Protein AF-A0A955P337-F1 (afdb_monomer_lite)

Foldseek 3Di:
DPPLVVCLVVCLLVQVVDPDHDLSSLVSVLVLLLCLVLCADCSVVDDRDDDDPVSCVSNVHDPVNSVVVSVVCNVCRVVRNVVVVVVD

Sequence (88 aa):
LPDLVIESVELHHEAFNLEAPLQHVTLTGIADALTYEAKIGDGGNGHPRRIDAQDLARGNIDQKTKDQAVADMVKNQDRFSALLNAAG

Radius of gyration: 13.38 Å; chains: 1; bounding box: 28×31×30 Å

Structure (mmCIF, N/CA/C/O backbone):
data_AF-A0A955P337-F1
#
_entry.id   AF-A0A955P337-F1
#
loop_
_atom_site.group_PDB
_atom_site.id
_atom_site.type_symbol
_atom_site.label_atom_id
_atom_site.label_alt_id
_atom_site.label_comp_id
_atom_site.label_asym_id
_atom_site.label_entity_id
_atom_site.label_seq_id
_atom_site.pdbx_PDB_ins_code
_atom_site.Cartn_x
_atom_site.Cartn_y
_atom_site.Cartn_z
_atom_site.occupancy
_atom_site.B_iso_or_equiv
_atom_site.auth_seq_id
_atom_site.auth_comp_id
_atom_site.auth_asym_id
_atom_site.auth_atom_id
_atom_site.pdbx_PDB_model_num
ATOM 1 N N . LEU A 1 1 ? -9.208 -17.752 -10.444 1.00 77.38 1 LEU A N 1
ATOM 2 C CA . LEU A 1 1 ? -9.068 -16.287 -10.267 1.00 77.38 1 LEU A CA 1
ATOM 3 C C . LEU A 1 1 ? -8.642 -15.695 -11.605 1.00 77.38 1 LEU A C 1
ATOM 5 O O . LEU A 1 1 ? -8.063 -16.451 -12.375 1.00 77.38 1 LEU A O 1
ATOM 9 N N . PRO A 1 2 ? -8.952 -14.426 -11.918 1.00 93.69 2 PRO A N 1
ATOM 10 C CA . PRO A 1 2 ? -8.392 -13.765 -13.098 1.00 93.69 2 PRO A CA 1
ATOM 11 C C . PRO A 1 2 ? -6.857 -13.766 -13.050 1.00 93.69 2 PRO A C 1
ATOM 13 O O . PRO A 1 2 ? -6.304 -13.594 -11.963 1.00 93.69 2 PRO A O 1
ATOM 16 N N . ASP A 1 3 ? -6.187 -13.900 -14.196 1.00 92.31 3 ASP A N 1
ATOM 17 C CA . ASP A 1 3 ? -4.718 -14.020 -14.275 1.00 92.31 3 ASP A CA 1
ATOM 18 C C . ASP A 1 3 ? -3.994 -12.856 -13.585 1.00 92.31 3 ASP A C 1
ATOM 20 O O . ASP A 1 3 ? -3.060 -13.069 -12.821 1.00 92.31 3 ASP A O 1
ATOM 24 N N . LEU A 1 4 ? -4.504 -11.631 -13.745 1.00 92.44 4 LEU A N 1
ATOM 25 C CA . LEU A 1 4 ? -3.952 -10.434 -13.100 1.00 92.44 4 LEU A CA 1
ATOM 26 C C . LEU A 1 4 ? -3.993 -10.502 -11.563 1.00 92.44 4 LEU A C 1
ATOM 28 O O . LEU A 1 4 ? -3.121 -9.961 -10.890 1.00 92.44 4 LEU A O 1
ATOM 32 N N . VAL A 1 5 ? -4.998 -11.172 -10.991 1.00 92.62 5 VAL A N 1
ATOM 33 C CA . VAL A 1 5 ? -5.093 -11.357 -9.534 1.00 92.62 5 VAL A CA 1
ATOM 34 C C . VAL A 1 5 ? -4.076 -12.391 -9.061 1.00 92.62 5 VAL A C 1
ATOM 36 O O . VAL A 1 5 ? -3.470 -12.199 -8.012 1.00 92.62 5 VAL A O 1
ATOM 39 N N . ILE A 1 6 ? -3.881 -13.466 -9.830 1.00 94.75 6 ILE A N 1
ATOM 40 C CA . ILE A 1 6 ? -2.876 -14.495 -9.531 1.00 94.75 6 ILE A CA 1
ATOM 41 C C . ILE A 1 6 ? -1.480 -13.864 -9.558 1.00 94.75 6 ILE A C 1
ATOM 43 O O . ILE A 1 6 ? -0.751 -13.966 -8.578 1.00 94.75 6 ILE A O 1
ATOM 47 N N . GLU A 1 7 ? -1.168 -13.110 -10.613 1.00 93.75 7 GLU A N 1
ATOM 48 C CA . GLU A 1 7 ? 0.109 -12.408 -10.769 1.00 93.75 7 GLU A CA 1
ATOM 49 C C . GLU A 1 7 ? 0.378 -11.414 -9.624 1.00 93.75 7 GLU A C 1
ATOM 51 O O . GLU A 1 7 ? 1.476 -11.396 -9.068 1.00 93.75 7 GLU A O 1
ATOM 56 N N . SER A 1 8 ? -0.623 -10.626 -9.204 1.00 94.12 8 SER A N 1
ATOM 57 C CA . SER A 1 8 ? -0.494 -9.759 -8.021 1.00 94.12 8 SER A CA 1
ATOM 58 C C . SER A 1 8 ? -0.126 -10.546 -6.766 1.00 94.12 8 SER A C 1
ATOM 60 O O . SER A 1 8 ? 0.778 -10.150 -6.033 1.00 94.12 8 SER A O 1
ATOM 62 N N . VAL A 1 9 ? -0.828 -11.649 -6.498 1.00 91.19 9 VAL A N 1
ATOM 63 C CA . VAL A 1 9 ? -0.598 -12.457 -5.293 1.00 91.19 9 VAL A CA 1
ATOM 64 C C . VAL A 1 9 ? 0.798 -13.074 -5.312 1.00 91.19 9 VAL A C 1
ATOM 66 O O . VAL A 1 9 ? 1.474 -13.057 -4.288 1.00 91.19 9 VAL A O 1
ATOM 69 N N . GLU A 1 10 ? 1.258 -13.555 -6.462 1.00 92.50 10 GLU A N 1
ATOM 70 C CA . GLU A 1 10 ? 2.569 -14.195 -6.592 1.00 92.50 10 GLU A CA 1
ATOM 71 C C . GLU A 1 10 ? 3.732 -13.198 -6.494 1.00 92.50 10 GLU A C 1
ATOM 73 O O . GLU A 1 10 ? 4.757 -13.518 -5.896 1.00 92.50 10 GLU A O 1
ATOM 78 N N . LEU A 1 11 ? 3.576 -11.984 -7.036 1.00 93.81 11 LEU A N 1
ATOM 79 C CA . LEU A 1 11 ? 4.699 -11.060 -7.228 1.00 93.81 11 LEU A CA 1
ATOM 80 C C . LEU A 1 11 ? 4.744 -9.874 -6.257 1.00 93.81 11 LEU A C 1
ATOM 82 O O . LEU A 1 11 ? 5.752 -9.167 -6.226 1.00 93.81 11 LEU A O 1
ATOM 86 N N . HIS A 1 12 ? 3.700 -9.598 -5.466 1.00 92.00 12 HIS A N 1
ATOM 87 C CA . HIS A 1 12 ? 3.644 -8.355 -4.674 1.00 92.00 12 HIS A CA 1
ATOM 88 C C . HIS A 1 12 ? 4.781 -8.191 -3.650 1.00 92.00 12 HIS A C 1
ATOM 90 O O . HIS A 1 12 ? 5.210 -7.063 -3.411 1.00 92.00 12 HIS A O 1
ATOM 96 N N . HIS A 1 13 ? 5.337 -9.276 -3.102 1.00 89.19 13 HIS A N 1
ATOM 97 C CA . HIS A 1 13 ? 6.520 -9.200 -2.232 1.00 89.19 13 HIS A CA 1
ATOM 98 C C . HIS A 1 13 ? 7.791 -8.752 -2.981 1.00 89.19 13 HIS A C 1
ATOM 100 O O . HIS A 1 13 ? 8.709 -8.191 -2.381 1.00 89.19 13 HIS A O 1
ATOM 106 N N . GLU A 1 14 ? 7.845 -8.967 -4.296 1.00 90.56 14 GLU A N 1
ATOM 107 C CA . GLU A 1 14 ? 8.949 -8.571 -5.174 1.00 90.56 14 GLU A CA 1
ATOM 108 C C . GLU A 1 14 ? 8.673 -7.262 -5.921 1.00 90.56 14 GLU A C 1
ATOM 110 O O . GLU A 1 14 ? 9.522 -6.803 -6.685 1.00 90.56 14 GLU A O 1
ATOM 115 N N . ALA A 1 15 ? 7.528 -6.616 -5.672 1.00 89.38 15 ALA A N 1
ATOM 116 C CA . ALA A 1 15 ? 7.036 -5.439 -6.391 1.00 89.38 15 ALA A CA 1
ATOM 117 C C . ALA A 1 15 ? 8.079 -4.327 -6.610 1.00 89.38 15 ALA A C 1
ATOM 119 O O . ALA A 1 15 ? 8.053 -3.623 -7.621 1.00 89.38 15 ALA A O 1
ATOM 120 N N . PHE A 1 16 ? 8.998 -4.159 -5.658 1.00 88.50 16 PHE A N 1
ATOM 121 C CA . PHE A 1 16 ? 10.017 -3.108 -5.669 1.00 88.50 16 PHE A CA 1
ATOM 122 C C . PHE A 1 16 ? 11.354 -3.543 -6.295 1.00 88.50 16 PHE A C 1
ATOM 124 O O . PHE A 1 16 ? 12.228 -2.704 -6.517 1.00 88.50 16 PHE A O 1
ATOM 131 N N . ASN A 1 17 ? 11.500 -4.823 -6.635 1.00 88.81 17 ASN A N 1
ATOM 132 C CA . ASN A 1 17 ? 12.692 -5.399 -7.260 1.00 88.81 17 ASN A CA 1
ATOM 133 C C . ASN A 1 17 ? 12.486 -5.736 -8.747 1.00 88.81 17 ASN A C 1
ATOM 135 O O . ASN A 1 17 ? 13.457 -6.054 -9.428 1.00 88.81 17 ASN A O 1
ATOM 139 N N . LEU A 1 18 ? 11.252 -5.651 -9.255 1.00 86.38 18 LEU A N 1
ATOM 140 C CA . LEU A 1 18 ? 10.946 -5.913 -10.662 1.00 86.38 18 LEU A CA 1
ATOM 141 C C . LEU A 1 18 ? 11.641 -4.905 -11.590 1.00 86.38 18 LEU A C 1
ATOM 143 O O . LEU A 1 18 ? 11.577 -3.694 -11.367 1.00 86.38 18 LEU A O 1
ATOM 147 N N . GLU A 1 19 ? 12.247 -5.412 -12.667 1.00 84.62 19 GLU A N 1
ATOM 148 C CA . GLU A 1 19 ? 12.875 -4.589 -13.713 1.00 84.62 19 GLU A CA 1
ATOM 149 C C . GLU A 1 19 ? 11.848 -3.715 -14.448 1.00 84.62 19 GLU A C 1
ATOM 151 O O . GLU A 1 19 ? 12.113 -2.552 -14.752 1.00 84.62 19 GLU A O 1
ATOM 156 N N . ALA A 1 20 ? 10.657 -4.268 -14.696 1.00 85.19 20 ALA A N 1
ATOM 157 C CA . ALA A 1 20 ? 9.510 -3.573 -15.267 1.00 85.19 20 ALA A CA 1
ATOM 158 C C . ALA A 1 20 ? 8.368 -3.552 -14.234 1.00 85.19 20 ALA A C 1
ATOM 160 O O . ALA A 1 20 ? 7.707 -4.575 -14.040 1.00 85.19 20 ALA A O 1
ATOM 161 N N . PRO A 1 21 ? 8.129 -2.419 -13.545 1.00 83.31 21 PRO A N 1
ATOM 162 C CA . PRO A 1 21 ? 7.083 -2.331 -12.536 1.00 83.31 21 PRO A CA 1
ATOM 163 C C . PRO A 1 21 ? 5.699 -2.538 -13.153 1.00 83.31 21 PRO A C 1
ATOM 165 O O . PRO A 1 21 ? 5.264 -1.779 -14.021 1.00 83.31 21 PRO A O 1
ATOM 168 N N . LEU A 1 22 ? 4.990 -3.552 -12.669 1.00 91.50 22 LEU A N 1
ATOM 169 C CA . LEU A 1 22 ? 3.582 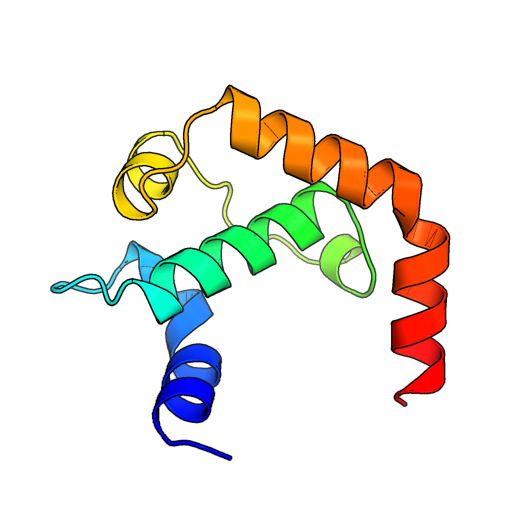-3.764 -12.972 1.00 91.50 22 LEU A CA 1
ATOM 170 C C . LEU A 1 22 ? 2.740 -2.995 -11.956 1.00 91.50 22 LEU A C 1
ATOM 172 O O . LEU A 1 22 ? 2.840 -3.243 -10.756 1.00 91.50 22 LEU A O 1
ATOM 176 N N . GLN A 1 23 ? 1.904 -2.065 -12.421 1.00 91.19 23 GLN A N 1
ATOM 177 C CA . GLN A 1 23 ? 1.196 -1.139 -11.530 1.00 91.19 23 GLN A CA 1
ATOM 178 C C . GLN A 1 23 ? 0.327 -1.861 -10.488 1.00 91.19 23 GLN A C 1
ATOM 180 O O . GLN A 1 23 ? 0.328 -1.474 -9.321 1.00 91.19 23 GLN A O 1
ATOM 185 N N . HIS A 1 24 ? -0.386 -2.925 -10.870 1.00 91.88 24 HIS A N 1
ATOM 186 C CA . HIS A 1 24 ? -1.200 -3.722 -9.943 1.00 91.88 24 HIS A CA 1
ATOM 187 C C . HIS A 1 24 ? -0.350 -4.429 -8.883 1.00 91.88 24 HIS A C 1
ATOM 189 O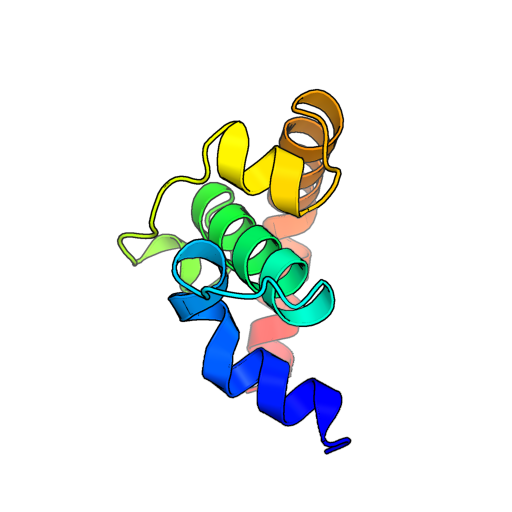 O . HIS A 1 24 ? -0.730 -4.436 -7.712 1.00 91.88 24 HIS A O 1
ATOM 195 N N . VAL A 1 25 ? 0.821 -4.946 -9.259 1.00 94.44 25 VAL A N 1
ATOM 196 C CA . VAL A 1 25 ? 1.773 -5.577 -8.333 1.00 94.44 25 VAL A CA 1
ATOM 197 C C . VAL A 1 25 ? 2.370 -4.534 -7.384 1.00 94.44 25 VAL A C 1
ATOM 199 O O . VAL A 1 25 ? 2.388 -4.744 -6.173 1.00 94.44 25 VAL A O 1
ATOM 202 N N . THR A 1 26 ? 2.782 -3.373 -7.905 1.00 93.50 26 THR A N 1
ATOM 203 C CA . THR A 1 26 ? 3.311 -2.254 -7.111 1.00 93.50 26 THR A CA 1
ATOM 204 C C . THR A 1 26 ? 2.301 -1.748 -6.090 1.00 93.50 26 THR A C 1
ATOM 206 O O . THR A 1 26 ? 2.633 -1.628 -4.914 1.00 93.50 26 THR A O 1
ATOM 209 N N . LEU A 1 27 ? 1.059 -1.492 -6.503 1.00 93.38 27 LEU A N 1
ATOM 210 C CA . LEU A 1 27 ? 0.018 -1.030 -5.584 1.00 93.38 27 LEU A CA 1
ATOM 211 C C . LEU A 1 27 ? -0.312 -2.081 -4.518 1.00 93.38 27 LEU A C 1
ATOM 213 O O . LEU A 1 27 ? -0.529 -1.718 -3.364 1.00 93.38 27 LEU A O 1
ATOM 217 N N . THR A 1 28 ? -0.292 -3.369 -4.878 1.00 93.19 28 THR A N 1
ATOM 218 C CA . THR A 1 28 ? -0.507 -4.465 -3.921 1.00 93.19 28 THR A CA 1
ATOM 219 C C . THR A 1 28 ? 0.630 -4.536 -2.899 1.00 93.19 28 THR A C 1
ATOM 221 O O . THR A 1 28 ? 0.357 -4.587 -1.706 1.00 93.19 28 THR A O 1
ATOM 224 N N . GLY A 1 29 ? 1.894 -4.448 -3.331 1.00 92.19 29 GLY A N 1
ATOM 225 C CA . GLY A 1 29 ? 3.050 -4.443 -2.425 1.00 92.19 29 GLY A CA 1
ATOM 226 C C . GLY A 1 29 ? 3.092 -3.217 -1.505 1.00 92.19 29 GLY A C 1
ATOM 227 O O . GLY A 1 29 ? 3.458 -3.327 -0.336 1.00 92.19 29 GLY A O 1
ATOM 228 N N . ILE A 1 30 ? 2.662 -2.046 -1.995 1.00 92.62 30 ILE A N 1
ATOM 229 C CA . ILE A 1 30 ? 2.496 -0.853 -1.151 1.00 92.62 30 ILE A CA 1
ATOM 230 C C . ILE A 1 30 ? 1.395 -1.093 -0.113 1.00 92.62 30 ILE A C 1
ATOM 232 O O . ILE A 1 30 ? 1.620 -0.857 1.071 1.00 92.62 30 ILE A O 1
ATOM 236 N N . ALA A 1 31 ? 0.219 -1.571 -0.529 1.00 90.62 31 ALA A N 1
ATOM 237 C CA . ALA A 1 31 ? -0.899 -1.827 0.378 1.00 90.62 31 ALA A CA 1
ATOM 238 C C . ALA A 1 31 ? -0.545 -2.854 1.465 1.00 90.62 31 ALA A C 1
ATOM 240 O O . ALA A 1 31 ? -0.887 -2.651 2.631 1.00 90.62 31 ALA A O 1
ATOM 241 N N . ASP A 1 32 ? 0.177 -3.911 1.094 1.00 89.38 32 ASP A N 1
ATOM 242 C CA . ASP A 1 32 ? 0.696 -4.911 2.020 1.00 89.38 32 ASP A CA 1
ATOM 243 C C . ASP A 1 32 ? 1.593 -4.256 3.081 1.00 89.38 32 ASP A C 1
ATOM 245 O O . ASP A 1 32 ? 1.269 -4.261 4.271 1.00 89.38 32 ASP A O 1
ATOM 249 N N . ALA A 1 33 ? 2.635 -3.532 2.662 1.00 90.12 33 ALA A N 1
ATOM 250 C CA . ALA A 1 33 ? 3.544 -2.855 3.585 1.00 90.12 33 ALA A CA 1
ATOM 251 C C . ALA A 1 33 ? 2.844 -1.824 4.501 1.00 90.12 33 ALA A C 1
ATOM 253 O O . ALA A 1 33 ? 3.184 -1.726 5.684 1.00 90.12 33 ALA A O 1
ATOM 254 N N . LEU A 1 34 ? 1.838 -1.090 4.003 1.00 89.88 34 LEU A N 1
ATOM 255 C CA . LEU A 1 34 ? 1.036 -0.174 4.831 1.00 89.88 34 LEU A CA 1
ATOM 256 C C . LEU A 1 34 ? 0.173 -0.912 5.863 1.00 89.88 34 LEU A C 1
ATOM 258 O O . LEU A 1 34 ? -0.005 -0.416 6.975 1.00 89.88 34 LEU A O 1
ATOM 262 N N . THR A 1 35 ? -0.323 -2.104 5.531 1.00 88.00 35 THR A N 1
ATOM 263 C CA . THR A 1 35 ? -1.102 -2.949 6.450 1.00 88.00 35 THR A CA 1
ATOM 264 C C . THR A 1 35 ? -0.237 -3.410 7.626 1.00 88.00 35 THR A C 1
ATOM 266 O O . THR A 1 35 ? -0.691 -3.375 8.775 1.00 88.00 35 THR A O 1
ATOM 269 N N . TYR A 1 36 ? 1.034 -3.749 7.370 1.00 87.44 36 TYR A N 1
ATOM 270 C CA . TYR A 1 36 ? 2.000 -4.008 8.438 1.00 87.44 36 TYR A CA 1
ATOM 271 C C . TYR A 1 36 ? 2.316 -2.749 9.263 1.00 87.44 36 TYR A C 1
ATOM 273 O O . TYR A 1 36 ? 2.347 -2.813 10.493 1.00 87.44 36 TYR A O 1
ATOM 281 N N . GLU A 1 37 ? 2.525 -1.591 8.622 1.00 87.75 37 GLU A N 1
ATOM 282 C CA . GLU A 1 37 ? 2.761 -0.316 9.324 1.00 87.75 37 GLU A CA 1
ATOM 283 C C . GLU A 1 37 ? 1.594 0.035 10.267 1.00 87.75 37 GLU A C 1
ATOM 285 O O . GLU A 1 37 ? 1.816 0.450 11.407 1.00 87.75 37 GLU A O 1
ATOM 290 N N . ALA A 1 38 ? 0.359 -0.219 9.827 1.00 87.25 38 ALA A N 1
ATOM 291 C CA . ALA A 1 38 ? -0.867 -0.039 10.601 1.00 87.25 38 ALA A CA 1
ATOM 292 C C . ALA A 1 38 ? -1.164 -1.176 11.603 1.00 87.25 38 ALA A C 1
ATOM 294 O O . ALA A 1 38 ? -2.120 -1.068 12.370 1.00 87.25 38 ALA A O 1
ATOM 295 N N . LYS A 1 39 ? -0.360 -2.252 11.627 1.00 85.31 39 LYS A N 1
ATOM 296 C CA . LYS A 1 39 ? -0.517 -3.431 12.503 1.00 85.31 39 LYS A CA 1
ATOM 297 C C . LYS A 1 39 ? -1.888 -4.119 12.399 1.00 85.31 39 LYS A C 1
ATOM 299 O O . LYS A 1 39 ? -2.462 -4.535 13.407 1.00 85.31 39 LYS A O 1
ATOM 304 N N . ILE A 1 40 ? -2.433 -4.237 11.192 1.00 83.12 40 ILE A N 1
ATOM 305 C CA . ILE A 1 40 ? -3.697 -4.948 10.952 1.00 83.12 40 ILE A CA 1
ATOM 306 C C . ILE A 1 40 ? -3.425 -6.447 10.739 1.00 83.12 40 ILE A C 1
ATOM 308 O O . ILE A 1 40 ? -2.537 -6.810 9.969 1.00 83.12 40 ILE A O 1
ATOM 312 N N . GLY A 1 41 ? -4.216 -7.318 11.380 1.00 77.38 41 GLY A N 1
ATOM 313 C CA . GLY A 1 41 ? -4.093 -8.776 11.245 1.00 77.38 41 GLY A CA 1
ATOM 314 C C . GLY A 1 41 ? -2.705 -9.299 11.635 1.00 77.38 41 GLY A C 1
ATOM 315 O O . GLY A 1 41 ? -2.090 -8.804 12.582 1.00 77.38 41 GLY A O 1
ATOM 316 N N . ASP A 1 42 ? -2.180 -10.256 10.863 1.00 69.75 42 ASP A N 1
ATOM 317 C CA . ASP A 1 42 ? -0.816 -10.786 11.032 1.00 69.75 42 ASP A CA 1
ATOM 318 C C . ASP A 1 42 ? 0.285 -9.779 10.657 1.00 69.75 42 ASP A C 1
ATOM 320 O O . ASP A 1 42 ? 1.459 -9.983 10.981 1.00 69.75 42 ASP A O 1
ATOM 324 N N . GLY A 1 43 ? -0.091 -8.638 10.067 1.00 65.62 43 GLY A N 1
ATOM 325 C CA . GLY A 1 43 ? 0.804 -7.516 9.801 1.00 65.62 43 GLY A CA 1
ATOM 326 C C . GLY A 1 43 ? 1.462 -6.942 11.066 1.00 65.62 43 GLY A C 1
ATOM 327 O O . GLY A 1 43 ? 2.514 -6.313 11.001 1.00 65.62 43 GLY A O 1
ATOM 328 N N . GLY A 1 44 ? 0.894 -7.195 12.250 1.00 58.31 44 GLY A N 1
ATOM 329 C CA . GLY A 1 44 ? 1.501 -6.819 13.530 1.00 58.31 44 GLY A CA 1
ATOM 330 C C . GLY A 1 44 ? 2.681 -7.696 13.978 1.00 58.31 44 GLY A C 1
ATOM 331 O O . GLY A 1 44 ? 3.408 -7.291 14.885 1.00 58.31 44 GLY A O 1
ATOM 332 N N . ASN A 1 45 ? 2.879 -8.869 13.359 1.00 64.06 45 ASN A N 1
ATOM 333 C CA . ASN A 1 45 ? 3.811 -9.907 13.823 1.00 64.06 45 ASN A CA 1
ATOM 334 C C . ASN A 1 45 ? 5.046 -10.099 12.919 1.00 64.06 45 ASN A C 1
ATOM 336 O O . ASN A 1 45 ? 5.943 -10.864 13.271 1.00 64.06 45 ASN A O 1
ATOM 340 N N . GLY A 1 46 ? 5.103 -9.431 11.762 1.00 66.25 46 GLY A N 1
ATOM 341 C CA . GLY A 1 46 ? 6.202 -9.553 10.797 1.00 66.25 46 GLY A CA 1
ATOM 342 C C . GLY A 1 46 ? 7.242 -8.429 10.846 1.00 66.25 46 GLY A C 1
ATOM 343 O O . GLY A 1 46 ? 7.133 -7.454 11.591 1.00 66.25 46 GLY A O 1
ATOM 344 N N . HIS A 1 47 ? 8.259 -8.556 9.991 1.00 67.06 47 HIS A N 1
ATOM 345 C CA . HIS A 1 47 ? 9.258 -7.519 9.717 1.00 67.06 47 HIS A CA 1
ATOM 346 C C . HIS A 1 47 ? 9.122 -7.035 8.267 1.00 67.06 47 HIS A C 1
ATOM 348 O O . HIS A 1 47 ? 9.916 -7.439 7.415 1.00 67.06 47 HIS A O 1
ATOM 354 N N . PRO A 1 48 ? 8.109 -6.208 7.955 1.00 71.75 48 PRO A N 1
ATOM 355 C CA . PRO A 1 48 ? 7.927 -5.710 6.599 1.00 71.75 48 PRO A CA 1
ATOM 356 C C . PRO A 1 48 ? 9.109 -4.835 6.180 1.00 71.75 48 PRO A C 1
ATOM 358 O O . PRO A 1 48 ? 9.720 -4.121 6.989 1.00 71.75 48 PRO A O 1
ATOM 361 N N . ARG A 1 49 ? 9.377 -4.812 4.876 1.00 77.69 49 ARG A N 1
ATOM 362 C CA . ARG A 1 49 ? 10.167 -3.736 4.283 1.00 77.69 49 ARG A CA 1
ATOM 363 C C . ARG A 1 49 ? 9.432 -2.412 4.514 1.00 77.69 49 ARG A C 1
ATOM 365 O O . ARG A 1 49 ? 8.235 -2.305 4.271 1.00 77.69 49 ARG A O 1
ATOM 372 N N . ARG A 1 50 ? 10.163 -1.380 4.939 1.00 82.44 50 ARG A N 1
ATOM 373 C CA . ARG A 1 50 ? 9.640 -0.009 4.929 1.00 82.44 50 ARG A CA 1
ATOM 374 C C . ARG A 1 50 ? 9.620 0.514 3.499 1.00 82.44 50 ARG A C 1
ATOM 376 O O . ARG A 1 50 ? 10.637 0.438 2.816 1.00 82.44 50 ARG A O 1
ATOM 383 N N . ILE A 1 51 ? 8.482 1.057 3.091 1.00 88.00 51 ILE A N 1
ATOM 384 C CA . ILE A 1 51 ? 8.316 1.729 1.801 1.00 88.00 51 ILE A CA 1
ATOM 385 C C . ILE A 1 51 ? 8.869 3.149 1.892 1.00 88.00 51 ILE A C 1
ATOM 387 O O . ILE A 1 51 ? 8.562 3.882 2.837 1.00 88.00 51 ILE A O 1
ATOM 391 N N . ASP A 1 52 ? 9.704 3.516 0.924 1.00 90.19 52 ASP A N 1
ATOM 392 C CA . ASP A 1 52 ? 10.328 4.835 0.838 1.00 90.19 52 ASP A CA 1
ATOM 393 C C . ASP A 1 52 ? 9.689 5.719 -0.250 1.00 90.19 52 ASP A C 1
ATOM 395 O O . ASP A 1 52 ? 8.726 5.344 -0.919 1.00 90.19 52 ASP A O 1
ATOM 399 N N . ALA A 1 53 ? 10.217 6.933 -0.427 1.00 90.69 53 ALA A N 1
ATOM 400 C CA . ALA A 1 53 ? 9.694 7.878 -1.409 1.00 90.69 53 ALA A CA 1
ATOM 401 C C . ALA A 1 53 ? 9.809 7.381 -2.865 1.00 90.69 53 ALA A C 1
ATOM 403 O O . ALA A 1 53 ? 8.991 7.770 -3.698 1.00 90.69 53 ALA A O 1
ATOM 404 N N . GLN A 1 54 ? 10.798 6.540 -3.190 1.00 90.94 54 GLN A N 1
ATOM 405 C CA . GLN A 1 54 ? 10.936 5.972 -4.534 1.00 90.94 54 GLN A CA 1
ATOM 406 C C . GLN A 1 54 ? 9.864 4.913 -4.780 1.00 90.94 54 GLN A C 1
ATOM 408 O O . GLN A 1 54 ? 9.262 4.890 -5.853 1.00 90.94 54 GLN A O 1
ATOM 413 N N . ASP A 1 55 ? 9.585 4.083 -3.778 1.00 91.31 55 ASP A N 1
ATOM 414 C CA . ASP A 1 55 ? 8.521 3.084 -3.842 1.00 91.31 55 ASP A CA 1
ATOM 415 C C . ASP A 1 55 ? 7.146 3.749 -4.030 1.00 91.31 55 ASP A C 1
ATOM 417 O O . ASP A 1 55 ? 6.363 3.344 -4.893 1.00 91.31 55 ASP A O 1
ATOM 421 N N . LEU A 1 56 ? 6.879 4.835 -3.296 1.00 92.44 56 LEU A N 1
ATOM 422 C CA . LEU A 1 56 ? 5.655 5.627 -3.455 1.00 92.44 56 LEU A CA 1
ATOM 423 C C . LEU A 1 56 ? 5.558 6.275 -4.843 1.00 92.44 56 LEU A C 1
ATOM 425 O O . LEU A 1 56 ? 4.493 6.240 -5.465 1.00 92.44 56 LEU A O 1
ATOM 429 N N . ALA A 1 57 ? 6.669 6.796 -5.374 1.00 91.81 57 ALA A N 1
ATOM 430 C CA . ALA A 1 57 ? 6.708 7.371 -6.716 1.00 91.81 57 ALA A CA 1
ATOM 431 C C . ALA A 1 57 ? 6.379 6.335 -7.804 1.00 91.81 57 ALA A C 1
ATOM 433 O O . ALA A 1 57 ? 5.657 6.659 -8.747 1.00 91.81 57 ALA A O 1
ATOM 434 N N . ARG A 1 58 ? 6.826 5.077 -7.656 1.00 90.25 58 ARG A N 1
ATOM 435 C CA . ARG A 1 58 ? 6.454 3.975 -8.570 1.00 90.25 58 ARG A CA 1
ATOM 436 C C . ARG A 1 58 ? 4.952 3.691 -8.560 1.00 90.25 58 ARG A C 1
ATOM 438 O O . ARG A 1 58 ? 4.391 3.341 -9.593 1.00 90.25 58 ARG A O 1
ATOM 445 N N . GLY A 1 59 ? 4.306 3.862 -7.408 1.00 89.94 59 GLY A N 1
ATOM 446 C CA . GLY A 1 59 ? 2.853 3.762 -7.263 1.00 89.94 59 GLY A CA 1
ATOM 447 C C . GLY A 1 59 ? 2.084 5.022 -7.668 1.00 89.94 59 GLY A C 1
ATOM 448 O O . GLY A 1 59 ? 0.856 4.997 -7.646 1.00 89.94 59 GLY A O 1
ATOM 449 N N . ASN A 1 60 ? 2.770 6.116 -8.025 1.00 92.81 60 ASN A N 1
ATOM 450 C CA . ASN A 1 60 ? 2.180 7.449 -8.179 1.00 92.81 60 ASN A CA 1
ATOM 451 C C . ASN A 1 60 ? 1.383 7.893 -6.930 1.00 92.81 60 ASN A C 1
ATOM 453 O O . ASN A 1 60 ? 0.288 8.446 -7.029 1.00 92.81 60 ASN A O 1
ATOM 457 N N . ILE A 1 61 ? 1.929 7.605 -5.746 1.00 94.06 61 ILE A N 1
ATOM 458 C CA . ILE A 1 61 ? 1.352 7.945 -4.443 1.00 94.06 61 ILE A CA 1
ATOM 459 C 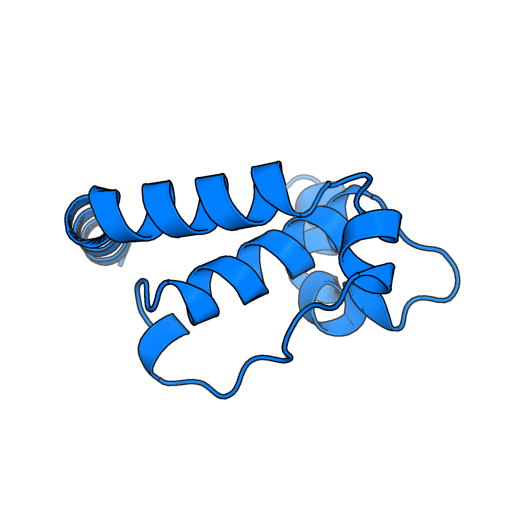C . ILE A 1 61 ? 2.206 9.046 -3.816 1.00 94.06 61 ILE A C 1
ATOM 461 O O . ILE A 1 61 ? 3.431 8.949 -3.781 1.00 94.06 61 ILE A O 1
ATOM 465 N N . ASP A 1 62 ? 1.569 10.096 -3.302 1.00 95.12 62 ASP A N 1
ATOM 466 C CA . ASP A 1 62 ? 2.263 11.109 -2.510 1.00 95.12 62 ASP A CA 1
ATOM 467 C C . ASP A 1 62 ? 2.295 10.742 -1.015 1.00 95.12 62 ASP A C 1
ATOM 469 O O . ASP A 1 62 ? 1.515 9.922 -0.518 1.00 95.12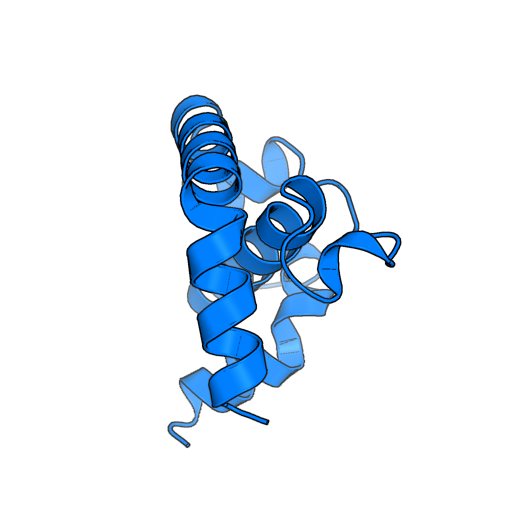 62 ASP A O 1
ATOM 473 N N . GLN A 1 63 ? 3.212 11.369 -0.273 1.00 94.12 63 GLN A N 1
ATOM 474 C CA . GLN A 1 63 ? 3.382 11.097 1.157 1.00 94.12 63 GLN A CA 1
ATOM 475 C C . GLN A 1 63 ? 2.094 11.359 1.952 1.00 94.12 63 GLN A C 1
ATOM 477 O O . GLN A 1 63 ? 1.757 10.596 2.851 1.00 94.12 63 GLN A O 1
ATOM 482 N N . LYS A 1 64 ? 1.337 12.403 1.592 1.00 96.19 64 LYS A N 1
ATOM 483 C CA . LYS A 1 64 ? 0.087 12.763 2.272 1.00 96.19 64 LYS A CA 1
ATOM 484 C C . LYS A 1 64 ? -0.964 11.661 2.136 1.00 96.19 64 LYS A C 1
ATOM 486 O O . LYS A 1 64 ? -1.647 11.339 3.104 1.00 96.19 64 LYS A O 1
ATOM 491 N N . THR A 1 65 ? -1.097 11.093 0.944 1.00 95.25 65 THR A N 1
ATOM 492 C CA . THR A 1 65 ? -2.022 9.999 0.640 1.00 95.25 65 THR A CA 1
ATOM 493 C C . THR 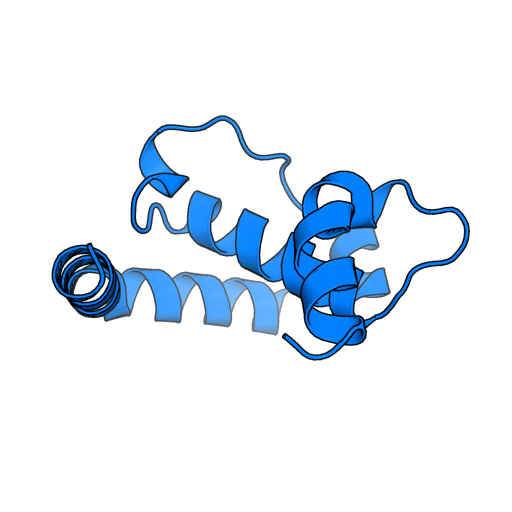A 1 65 ? -1.613 8.743 1.394 1.00 95.25 65 THR A C 1
ATOM 495 O O . THR A 1 65 ? -2.470 8.091 1.986 1.00 95.25 65 THR A O 1
ATOM 498 N N . LYS A 1 66 ? -0.309 8.443 1.444 1.00 94.38 66 LYS A N 1
ATOM 499 C CA . LYS A 1 66 ? 0.229 7.339 2.247 1.00 94.38 66 LYS A CA 1
ATOM 500 C C . LYS A 1 66 ? -0.114 7.502 3.732 1.00 94.38 66 LYS A C 1
ATOM 502 O O . LYS A 1 66 ? -0.675 6.588 4.330 1.00 94.38 66 LYS A O 1
ATOM 507 N N . ASP A 1 67 ? 0.166 8.667 4.309 1.00 93.88 67 ASP A N 1
ATOM 508 C CA . ASP A 1 67 ? -0.081 8.934 5.731 1.00 93.88 67 ASP A CA 1
ATOM 509 C C . ASP A 1 67 ? -1.578 8.866 6.071 1.00 93.88 67 ASP A C 1
ATOM 511 O O . ASP A 1 67 ? -1.965 8.281 7.084 1.00 93.88 67 ASP A O 1
ATOM 515 N N . GLN A 1 68 ? -2.433 9.407 5.197 1.00 95.75 68 GLN A N 1
ATOM 516 C CA . GLN A 1 68 ? -3.884 9.326 5.350 1.00 95.75 68 GLN A CA 1
ATOM 517 C C . GLN A 1 68 ? -4.380 7.875 5.277 1.00 95.75 68 GLN A C 1
ATOM 519 O O . GLN A 1 68 ? -5.202 7.477 6.100 1.00 95.75 68 GLN A O 1
ATOM 524 N N . ALA A 1 69 ? -3.852 7.069 4.350 1.00 92.56 69 ALA A N 1
ATOM 525 C CA . ALA A 1 69 ? -4.207 5.658 4.234 1.00 92.56 69 ALA A CA 1
ATOM 526 C C . ALA A 1 69 ? -3.852 4.874 5.506 1.00 92.56 69 ALA A C 1
ATOM 528 O O . ALA A 1 69 ? -4.686 4.122 6.006 1.00 92.56 69 ALA A O 1
ATOM 529 N N . VAL A 1 70 ? -2.663 5.096 6.080 1.00 91.75 70 VAL A N 1
ATOM 530 C CA . VAL A 1 70 ? -2.265 4.475 7.357 1.00 91.75 70 VAL A CA 1
ATOM 531 C C . VAL A 1 70 ? -3.182 4.925 8.495 1.00 91.75 70 VAL A C 1
ATOM 533 O O . VAL A 1 70 ? -3.648 4.096 9.276 1.00 91.75 70 VAL A O 1
ATOM 536 N N . ALA A 1 71 ? -3.491 6.221 8.588 1.00 93.38 71 ALA A N 1
ATOM 537 C CA . ALA A 1 71 ? -4.389 6.739 9.619 1.00 93.38 71 ALA A CA 1
ATOM 538 C C . ALA A 1 71 ? -5.799 6.128 9.519 1.00 93.38 71 ALA A C 1
ATOM 540 O O . ALA A 1 71 ? -6.381 5.736 10.533 1.00 93.38 71 ALA A O 1
ATOM 541 N N . ASP A 1 72 ? -6.332 5.999 8.303 1.00 93.69 72 ASP A N 1
ATOM 542 C CA . ASP A 1 72 ? -7.630 5.371 8.058 1.00 93.69 72 ASP A CA 1
ATOM 543 C C . ASP A 1 72 ? -7.604 3.868 8.353 1.00 93.69 72 ASP A C 1
ATOM 545 O O . ASP A 1 72 ? -8.564 3.340 8.920 1.00 93.69 72 ASP A O 1
ATOM 549 N N . MET A 1 73 ? -6.503 3.185 8.037 1.00 89.88 73 MET A N 1
ATOM 550 C CA . MET A 1 73 ? -6.275 1.785 8.393 1.00 89.88 73 MET A CA 1
ATOM 551 C C . MET A 1 73 ? -6.321 1.577 9.910 1.00 89.88 73 MET A C 1
ATOM 553 O O . MET A 1 73 ? -7.113 0.767 10.391 1.00 89.88 73 MET A O 1
ATOM 557 N N . VAL A 1 74 ? -5.558 2.368 10.670 1.00 89.81 74 VAL A N 1
ATOM 558 C CA . VAL A 1 74 ? -5.540 2.319 12.142 1.00 89.81 74 VAL A CA 1
ATOM 559 C C . VAL A 1 74 ? -6.920 2.631 12.723 1.00 89.81 74 VAL A C 1
ATOM 561 O O . VAL A 1 74 ? -7.412 1.907 13.585 1.00 89.81 74 VAL A O 1
ATOM 564 N N . LYS A 1 75 ? -7.603 3.664 12.214 1.00 92.44 75 LYS A N 1
ATOM 565 C CA . LYS A 1 75 ? -8.957 4.033 12.659 1.00 92.44 75 LYS A CA 1
ATOM 566 C C . LYS A 1 75 ? -9.974 2.901 12.475 1.00 92.44 75 LYS A C 1
ATOM 568 O O . LYS A 1 75 ? -10.942 2.823 13.228 1.00 92.44 75 LYS A O 1
ATOM 573 N N . ASN A 1 76 ? -9.783 2.052 11.466 1.00 90.19 76 ASN A N 1
ATOM 574 C CA . ASN A 1 76 ? -10.686 0.954 11.127 1.00 90.19 76 ASN A CA 1
ATOM 575 C C . ASN A 1 76 ? -10.114 -0.433 11.487 1.00 90.19 76 ASN A C 1
ATOM 577 O O . ASN A 1 76 ? -10.650 -1.443 11.029 1.00 90.19 76 ASN A O 1
ATOM 581 N N . GLN A 1 77 ? -9.062 -0.507 12.307 1.00 86.50 77 GLN A N 1
ATOM 582 C CA . GLN A 1 77 ? -8.344 -1.750 12.616 1.00 86.50 77 GLN A CA 1
ATOM 583 C C . GLN A 1 77 ? -9.256 -2.853 13.179 1.00 86.50 77 GLN A C 1
ATOM 585 O O . GLN A 1 77 ? -9.146 -4.009 12.764 1.00 86.50 77 GLN A O 1
ATOM 590 N N . ASP A 1 78 ? -10.203 -2.502 14.054 1.00 85.31 78 ASP A N 1
ATOM 591 C CA . ASP A 1 78 ? -11.166 -3.454 14.625 1.00 85.31 78 ASP A CA 1
ATOM 592 C C . ASP A 1 78 ? -12.073 -4.060 13.549 1.00 85.31 78 ASP A C 1
ATOM 594 O O . ASP A 1 78 ? -12.326 -5.265 13.527 1.00 85.31 78 ASP A O 1
ATOM 598 N N . ARG A 1 79 ? -12.526 -3.229 12.603 1.00 87.56 79 ARG A N 1
ATOM 599 C CA . ARG A 1 79 ? -13.359 -3.670 11.481 1.00 87.56 79 ARG A CA 1
ATOM 600 C C . ARG A 1 79 ? -12.584 -4.605 10.556 1.00 87.56 79 ARG A C 1
ATOM 602 O O . ARG A 1 79 ? -13.141 -5.610 10.122 1.00 87.56 79 ARG A O 1
ATOM 609 N N . PHE A 1 80 ? -11.324 -4.294 10.255 1.00 84.50 80 PHE A N 1
ATOM 610 C CA . PHE A 1 80 ? -10.483 -5.164 9.431 1.00 84.50 80 PHE A CA 1
ATOM 611 C C . PHE A 1 80 ? -10.185 -6.495 10.124 1.00 84.50 80 PHE A C 1
ATOM 613 O O . PHE A 1 80 ? -10.340 -7.546 9.508 1.00 84.50 80 PHE A O 1
ATOM 620 N N . SER A 1 81 ? -9.861 -6.467 11.417 1.00 79.81 81 SER A N 1
ATOM 621 C CA . SER A 1 81 ? -9.647 -7.679 12.219 1.00 79.81 81 SER A CA 1
ATOM 622 C C . SER A 1 81 ? -10.897 -8.565 12.257 1.00 79.81 81 SER A C 1
ATOM 624 O O . SER A 1 81 ? -10.805 -9.781 12.104 1.00 79.81 81 SER A O 1
ATOM 626 N N . ALA A 1 82 ? -12.086 -7.966 12.393 1.00 83.69 82 ALA A N 1
ATOM 627 C CA . ALA A 1 82 ? -13.348 -8.700 12.353 1.00 83.69 82 ALA A CA 1
ATOM 628 C C . ALA A 1 82 ? -13.608 -9.367 10.990 1.00 83.69 82 ALA A C 1
ATOM 630 O O . ALA A 1 82 ? -14.083 -10.500 10.951 1.00 83.69 82 ALA A O 1
ATOM 631 N N . LEU A 1 83 ? -13.280 -8.696 9.879 1.00 84.69 83 LEU A N 1
ATOM 632 C CA . LEU A 1 83 ? -13.417 -9.265 8.534 1.00 84.69 83 LEU A CA 1
ATOM 633 C C . LEU A 1 83 ? -12.474 -10.453 8.308 1.00 84.69 83 LEU A C 1
ATOM 635 O O . LEU A 1 83 ? -12.900 -11.450 7.734 1.00 84.69 83 LEU A O 1
ATOM 639 N N . LEU A 1 84 ? -11.227 -10.366 8.784 1.00 76.69 84 LEU A N 1
ATOM 640 C CA . LEU A 1 84 ? -10.254 -11.460 8.679 1.00 76.69 84 LEU A CA 1
ATOM 641 C C . LEU A 1 84 ? -10.722 -12.706 9.440 1.00 76.69 84 LEU A C 1
ATOM 643 O O . LEU A 1 84 ? -10.691 -13.804 8.895 1.00 76.69 84 LEU A O 1
ATOM 647 N N . ASN A 1 85 ? -11.241 -12.529 10.657 1.00 76.12 85 ASN A N 1
ATOM 648 C CA . ASN A 1 85 ? -11.760 -13.638 11.464 1.00 76.12 85 ASN A CA 1
ATOM 649 C C . ASN A 1 85 ? -13.054 -14.253 10.908 1.00 76.12 85 ASN A C 1
ATOM 651 O O . ASN A 1 85 ? -13.361 -15.393 11.226 1.00 76.12 85 ASN A O 1
ATOM 655 N N . ALA A 1 86 ? -13.833 -13.509 10.118 1.00 76.69 86 ALA A N 1
ATOM 656 C CA . ALA A 1 86 ? -15.052 -14.024 9.490 1.00 76.69 86 ALA A CA 1
ATOM 657 C C . ALA A 1 86 ? -14.780 -14.792 8.183 1.00 76.69 86 ALA A C 1
ATOM 659 O O . ALA A 1 86 ? -15.681 -15.450 7.666 1.00 76.69 86 ALA A O 1
ATOM 660 N N . ALA A 1 87 ? -13.574 -14.654 7.624 1.00 63.75 87 ALA A N 1
ATOM 661 C CA . ALA A 1 87 ? -13.161 -15.276 6.370 1.00 63.75 87 ALA A CA 1
ATOM 662 C C . ALA A 1 87 ? -12.383 -16.595 6.557 1.00 63.75 87 ALA A C 1
ATOM 664 O O . ALA A 1 87 ? -12.167 -17.295 5.566 1.00 63.75 87 ALA A O 1
ATOM 665 N N . GLY A 1 88 ? 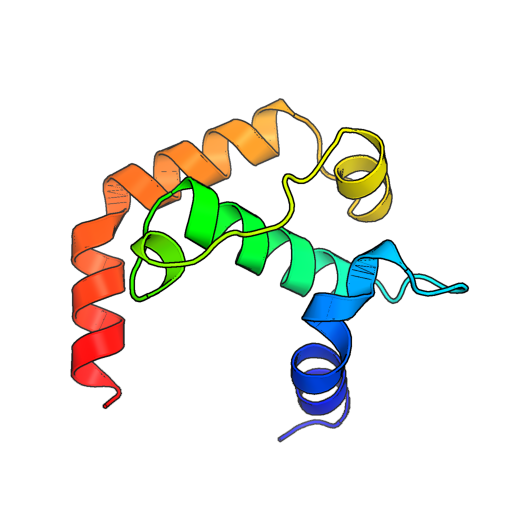-11.951 -16.904 7.787 1.00 54.75 88 GLY A N 1
ATOM 666 C CA . GLY A 1 88 ? -11.291 -18.161 8.173 1.00 54.75 88 GLY A CA 1
ATOM 667 C C . GLY A 1 88 ? -12.269 -19.187 8.728 1.00 54.75 88 GLY A C 1
ATOM 668 O O . GLY A 1 88 ? -12.018 -20.391 8.503 1.00 54.75 88 GLY A O 1
#

Secondary structure (DSSP, 8-state):
--HHHHHHHHHGGGTTT-SS--HHHHHHHHHHHHHHHTT-GGGGSS-PPPP-HHHHHHTT--HHHHHHHHHHHHHTHHHHHHHHHHH-

pLDDT: mean 86.82, std 8.99, range [54.75, 96.19]